Protein AF-A0A4P6X3S6-F1 (afdb_monomer_lite)

Structure (mmCIF, N/CA/C/O backbone):
data_AF-A0A4P6X3S6-F1
#
_entry.id   AF-A0A4P6X3S6-F1
#
loop_
_atom_site.group_PDB
_atom_site.id
_atom_site.type_symbol
_atom_site.label_atom_id
_atom_site.label_alt_id
_atom_site.label_comp_id
_atom_site.label_asym_id
_atom_site.label_entity_id
_atom_site.label_seq_id
_atom_site.pdbx_PDB_ins_code
_atom_site.Cartn_x
_atom_site.Cartn_y
_atom_site.Cartn_z
_atom_site.occupancy
_atom_site.B_iso_or_equiv
_atom_site.auth_seq_id
_atom_site.auth_comp_id
_atom_site.auth_asym_id
_atom_site.auth_atom_id
_atom_site.pdbx_PDB_model_num
ATOM 1 N N . MET A 1 1 ? 10.578 48.280 31.671 1.00 36.53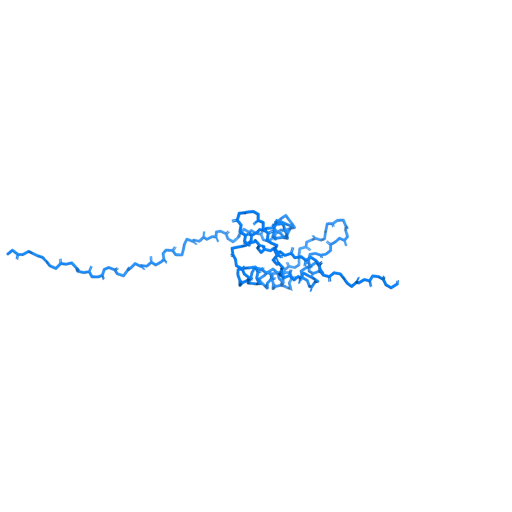 1 MET A N 1
ATOM 2 C CA . MET A 1 1 ? 10.431 46.845 32.006 1.00 36.53 1 MET A CA 1
ATOM 3 C C . MET A 1 1 ? 9.599 46.229 30.878 1.00 36.53 1 MET A C 1
ATOM 5 O O . MET A 1 1 ? 8.476 46.672 30.713 1.00 36.53 1 MET A O 1
ATOM 9 N N . ILE A 1 2 ? 10.225 45.650 29.837 1.00 44.31 2 ILE A N 1
ATOM 10 C CA . ILE A 1 2 ? 10.477 44.194 29.626 1.00 44.31 2 ILE A CA 1
ATOM 11 C C . ILE A 1 2 ? 9.141 43.414 29.653 1.00 44.31 2 ILE A C 1
ATOM 13 O O . ILE A 1 2 ? 8.474 43.468 30.673 1.00 44.31 2 ILE A O 1
ATOM 17 N N . ALA A 1 3 ? 8.670 42.669 28.646 1.00 39.09 3 ALA A N 1
ATOM 18 C CA . ALA A 1 3 ? 9.184 42.262 27.335 1.00 39.09 3 ALA A CA 1
ATOM 19 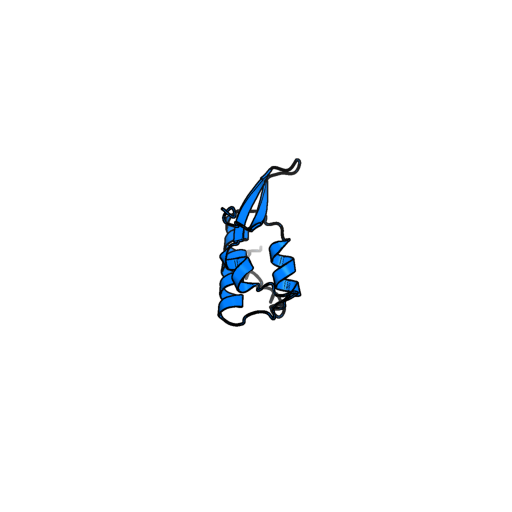C C . ALA A 1 3 ? 8.015 41.761 26.453 1.00 39.09 3 ALA A C 1
ATOM 21 O O . ALA A 1 3 ? 7.037 41.223 26.969 1.00 39.09 3 ALA A O 1
ATOM 22 N N . LEU A 1 4 ? 8.156 41.879 25.127 1.00 58.66 4 LEU A N 1
ATOM 23 C CA . LEU A 1 4 ? 7.484 40.991 24.170 1.00 58.66 4 LEU A CA 1
ATOM 24 C C . LEU A 1 4 ? 8.103 39.585 24.260 1.00 58.66 4 LEU A C 1
ATOM 26 O O . LEU A 1 4 ? 9.312 39.474 24.479 1.00 58.66 4 LEU A O 1
ATOM 30 N N . PRO A 1 5 ? 7.340 38.539 23.911 1.00 49.84 5 PRO A N 1
ATOM 31 C CA . PRO A 1 5 ? 7.926 37.514 23.061 1.00 49.84 5 PRO A CA 1
ATOM 32 C C . PRO A 1 5 ? 7.014 37.155 21.881 1.00 49.84 5 PRO A C 1
ATOM 34 O O . PRO A 1 5 ? 5.959 36.546 22.020 1.00 49.84 5 PRO A O 1
ATOM 37 N N . SER A 1 6 ? 7.469 37.583 20.705 1.00 51.16 6 SER A N 1
ATOM 38 C CA . SER A 1 6 ? 7.637 36.792 19.484 1.00 51.16 6 SER A CA 1
ATOM 39 C C . SER A 1 6 ? 6.921 35.434 19.430 1.00 51.16 6 SER A C 1
ATOM 41 O O . SER A 1 6 ? 7.384 34.456 20.017 1.00 51.16 6 SER A O 1
ATOM 43 N N . LEU A 1 7 ? 5.861 35.345 18.616 1.00 51.25 7 LEU A N 1
ATOM 44 C CA . LEU A 1 7 ? 5.377 34.071 18.080 1.00 51.25 7 LEU A CA 1
ATOM 45 C C . LEU A 1 7 ? 6.476 33.483 17.181 1.00 51.25 7 LEU A C 1
ATOM 47 O O . LEU A 1 7 ? 6.642 33.879 16.027 1.00 51.25 7 LEU A O 1
ATOM 51 N N . ALA A 1 8 ? 7.265 32.565 17.732 1.00 53.09 8 ALA A N 1
ATOM 52 C CA . ALA A 1 8 ? 8.220 31.785 16.968 1.00 53.09 8 ALA A CA 1
ATOM 53 C C . ALA A 1 8 ? 7.456 30.787 16.088 1.00 53.09 8 ALA A C 1
ATOM 55 O O . ALA A 1 8 ? 6.774 29.887 16.578 1.00 53.09 8 ALA A O 1
ATOM 56 N N . LEU A 1 9 ? 7.576 30.975 14.776 1.00 48.59 9 LEU A N 1
ATOM 57 C CA . LEU A 1 9 ? 7.173 30.033 13.744 1.00 48.59 9 LEU A CA 1
ATOM 58 C C . LEU A 1 9 ? 7.931 28.717 13.987 1.00 48.59 9 LEU A C 1
ATOM 60 O O . LEU A 1 9 ? 9.125 28.614 13.702 1.00 48.59 9 LEU A O 1
ATOM 64 N N . ALA A 1 10 ? 7.260 27.718 14.557 1.00 49.00 10 ALA A N 1
ATOM 65 C CA . ALA A 1 10 ? 7.807 26.375 14.650 1.00 49.00 10 ALA A CA 1
ATOM 66 C C . ALA A 1 10 ? 7.840 25.789 13.233 1.00 49.00 10 ALA A C 1
ATOM 68 O O . ALA A 1 10 ? 6.843 25.261 12.741 1.00 49.00 10 ALA A O 1
ATOM 69 N N . LEU A 1 11 ? 8.986 25.921 12.558 1.00 47.34 11 LEU A N 1
ATOM 70 C CA . LEU A 1 11 ? 9.308 25.090 11.407 1.00 47.34 11 LEU A CA 1
ATOM 71 C C . LEU A 1 11 ? 9.144 23.639 11.859 1.00 47.34 11 LEU A C 1
ATOM 73 O O . LEU A 1 11 ? 9.920 23.147 12.679 1.00 47.34 11 LEU A O 1
ATOM 77 N N . ALA A 1 12 ? 8.119 22.969 11.336 1.00 49.62 12 ALA A N 1
ATOM 78 C CA . ALA A 1 12 ? 8.022 21.527 11.388 1.00 49.62 12 ALA A CA 1
ATOM 79 C C . ALA A 1 12 ? 9.298 20.984 10.741 1.00 49.62 12 ALA A C 1
ATOM 81 O O . ALA A 1 12 ? 9.460 21.029 9.522 1.00 49.62 12 ALA A O 1
ATOM 82 N N . ALA A 1 13 ? 10.239 20.555 11.579 1.00 41.59 13 ALA A N 1
ATOM 83 C CA . ALA A 1 13 ? 11.436 19.871 11.151 1.00 41.59 13 ALA A CA 1
ATOM 84 C C . ALA A 1 13 ? 10.983 18.580 10.468 1.00 41.59 13 ALA A C 1
ATOM 86 O O . ALA A 1 13 ? 10.700 17.574 11.118 1.00 41.59 13 ALA A O 1
ATOM 87 N N . THR A 1 14 ? 10.870 18.628 9.143 1.00 41.09 14 THR A N 1
ATOM 88 C CA . THR A 1 14 ? 10.824 17.451 8.291 1.00 41.09 14 THR A CA 1
ATOM 89 C C . THR A 1 14 ? 12.170 16.771 8.460 1.00 41.09 14 THR A C 1
ATOM 91 O O . THR A 1 14 ? 13.133 17.074 7.754 1.00 41.09 14 THR A O 1
ATOM 94 N N . THR A 1 15 ? 12.272 15.907 9.467 1.00 40.62 15 THR A N 1
ATOM 95 C CA . THR A 1 15 ? 13.394 14.992 9.559 1.00 40.62 15 THR A CA 1
ATOM 96 C C . THR A 1 15 ? 13.442 14.241 8.232 1.00 40.62 15 THR A C 1
ATOM 98 O O . THR A 1 15 ? 12.403 13.761 7.764 1.00 40.62 15 THR A O 1
ATOM 101 N N . PRO A 1 16 ? 14.609 14.173 7.572 1.00 39.16 16 PRO A N 1
ATOM 102 C CA . PRO A 1 16 ? 14.758 13.319 6.418 1.00 39.16 16 PRO A CA 1
ATOM 103 C C . PRO A 1 16 ? 14.603 11.898 6.949 1.00 39.16 16 PRO A C 1
ATOM 105 O O . PRO A 1 16 ? 15.533 11.305 7.503 1.00 39.16 16 PRO A O 1
ATOM 108 N N . VAL A 1 17 ? 13.389 11.361 6.836 1.00 45.25 17 VAL A N 1
ATOM 109 C CA . VAL A 1 17 ? 13.172 9.925 6.887 1.00 45.25 17 VAL A CA 1
ATOM 110 C C . VAL A 1 17 ? 14.002 9.432 5.724 1.00 45.25 17 VAL A C 1
ATOM 112 O O . VAL A 1 17 ? 13.605 9.609 4.575 1.00 45.25 17 VAL A O 1
ATOM 115 N N . HIS A 1 18 ? 15.210 8.946 6.022 1.00 40.88 18 HIS A N 1
ATOM 116 C CA . HIS A 1 18 ? 16.065 8.286 5.053 1.00 40.88 18 HIS A CA 1
ATOM 117 C C . HIS A 1 18 ? 15.136 7.372 4.277 1.00 40.88 18 HIS A C 1
ATOM 119 O O . HIS A 1 18 ? 14.536 6.478 4.881 1.00 40.88 18 HIS A O 1
ATOM 125 N N . ALA A 1 19 ? 14.917 7.691 3.000 1.00 50.88 19 ALA A N 1
ATOM 126 C CA . ALA A 1 19 ? 14.035 6.931 2.142 1.00 50.88 19 ALA A CA 1
ATOM 127 C C . ALA A 1 19 ? 14.686 5.558 2.044 1.00 50.88 19 ALA A C 1
ATOM 129 O O . ALA A 1 19 ? 15.625 5.351 1.276 1.00 50.88 19 ALA A O 1
ATOM 130 N N . LYS A 1 20 ? 14.302 4.668 2.963 1.00 62.81 20 LYS A N 1
ATOM 131 C CA . LYS A 1 20 ? 14.898 3.351 3.098 1.00 62.81 20 LYS A CA 1
ATOM 132 C C . LYS A 1 20 ? 14.723 2.723 1.731 1.00 62.81 20 LYS A C 1
ATOM 134 O O . LYS A 1 20 ? 13.597 2.699 1.234 1.00 62.81 20 LYS A O 1
ATOM 139 N N . ALA A 1 21 ? 15.834 2.329 1.108 1.00 72.06 21 ALA A N 1
ATOM 140 C CA . ALA A 1 21 ? 15.806 1.814 -0.250 1.00 72.06 21 ALA A CA 1
ATOM 141 C C . ALA A 1 21 ? 14.687 0.774 -0.351 1.00 72.06 21 ALA A C 1
ATOM 143 O O . ALA A 1 21 ? 14.580 -0.116 0.502 1.00 72.06 21 ALA A O 1
ATOM 144 N N . TRP A 1 22 ? 13.812 0.950 -1.337 1.00 81.31 22 TRP A N 1
ATOM 145 C CA . TRP A 1 22 ? 12.703 0.038 -1.540 1.00 81.31 22 TRP A CA 1
ATOM 146 C C . TRP A 1 22 ? 13.281 -1.334 -1.897 1.00 81.31 22 TRP A C 1
ATOM 148 O O . TRP A 1 22 ? 14.005 -1.490 -2.879 1.00 81.31 22 TRP A O 1
ATOM 158 N N . THR A 1 23 ? 13.036 -2.314 -1.034 1.00 88.50 23 THR A N 1
ATOM 159 C CA . THR A 1 23 ? 13.535 -3.685 -1.146 1.00 88.50 23 THR A CA 1
ATOM 160 C C . THR A 1 23 ? 12.383 -4.671 -0.964 1.00 88.50 23 THR A C 1
ATOM 162 O O . THR A 1 23 ? 11.381 -4.334 -0.327 1.00 88.50 23 THR A O 1
ATOM 165 N N . PRO A 1 24 ? 12.546 -5.933 -1.399 1.00 88.00 24 PRO A N 1
ATOM 166 C CA . PRO A 1 24 ? 11.597 -6.997 -1.071 1.00 88.00 24 PRO A CA 1
ATOM 167 C C . PRO A 1 24 ? 11.276 -7.076 0.431 1.00 88.00 24 PRO A C 1
ATOM 169 O O . PRO A 1 24 ? 10.129 -7.267 0.826 1.00 88.00 24 PRO A O 1
ATOM 172 N N . HIS A 1 25 ? 12.277 -6.853 1.291 1.00 88.62 25 HIS A N 1
ATOM 173 C CA . HIS A 1 25 ? 12.088 -6.865 2.739 1.00 88.62 25 HIS A CA 1
ATOM 174 C C . HIS A 1 25 ? 11.219 -5.700 3.235 1.00 88.62 25 HIS A C 1
ATOM 176 O O . HIS A 1 25 ? 10.336 -5.915 4.062 1.00 88.62 25 HIS A O 1
ATOM 182 N N . SER A 1 26 ? 11.414 -4.475 2.730 1.00 89.81 26 SER A N 1
ATOM 183 C CA . SER A 1 26 ? 10.546 -3.348 3.103 1.00 89.81 26 SER A CA 1
ATOM 184 C C . SER A 1 26 ? 9.126 -3.512 2.561 1.00 89.81 26 SER A C 1
ATOM 186 O O . SER A 1 26 ? 8.174 -3.174 3.261 1.00 89.81 26 SER A O 1
ATOM 188 N N . ALA A 1 27 ? 8.976 -4.074 1.358 1.00 90.75 27 ALA A N 1
ATOM 189 C CA . ALA A 1 27 ? 7.672 -4.384 0.782 1.00 90.75 27 ALA A CA 1
ATOM 190 C C . ALA A 1 27 ? 6.916 -5.423 1.631 1.00 90.75 27 ALA A C 1
ATOM 192 O O . ALA A 1 27 ? 5.748 -5.220 1.959 1.00 90.75 27 ALA A O 1
ATOM 193 N N . ALA A 1 28 ? 7.591 -6.493 2.067 1.00 90.62 28 ALA A N 1
ATOM 194 C CA . ALA A 1 28 ? 7.022 -7.471 2.996 1.00 90.62 28 ALA A CA 1
ATOM 195 C C . ALA A 1 28 ? 6.656 -6.844 4.351 1.00 90.62 28 ALA A C 1
ATOM 197 O O . ALA A 1 28 ? 5.539 -7.025 4.829 1.00 90.62 28 ALA A O 1
ATOM 198 N N . ALA A 1 29 ? 7.558 -6.050 4.938 1.00 91.75 29 ALA A N 1
ATOM 199 C CA . ALA A 1 29 ? 7.313 -5.386 6.217 1.00 91.75 29 ALA A CA 1
ATOM 200 C C . ALA A 1 29 ? 6.081 -4.469 6.172 1.00 91.75 29 ALA A C 1
ATOM 202 O O . ALA A 1 29 ? 5.344 -4.373 7.152 1.00 91.75 29 ALA A O 1
ATOM 203 N N . LEU A 1 30 ? 5.826 -3.823 5.030 1.00 93.38 30 LEU A N 1
ATOM 204 C CA . LEU A 1 30 ? 4.639 -2.997 4.846 1.00 93.38 30 LEU A CA 1
ATOM 205 C C . LEU A 1 30 ? 3.342 -3.820 4.860 1.00 93.38 30 LEU A C 1
ATOM 207 O O . LEU A 1 30 ? 2.351 -3.381 5.442 1.00 93.38 30 LEU A O 1
ATOM 211 N N . LEU A 1 31 ? 3.343 -5.009 4.253 1.00 93.19 31 LEU A N 1
ATOM 212 C CA . LEU A 1 31 ? 2.183 -5.908 4.260 1.00 93.19 31 LEU A CA 1
ATOM 213 C C . LEU A 1 31 ? 1.817 -6.377 5.675 1.00 93.19 31 LEU A C 1
ATOM 215 O O . LEU A 1 31 ? 0.637 -6.560 5.973 1.00 93.19 31 LEU A O 1
ATOM 219 N N . ASP A 1 32 ? 2.810 -6.503 6.555 1.00 91.88 32 ASP A N 1
ATOM 220 C CA . ASP A 1 32 ? 2.618 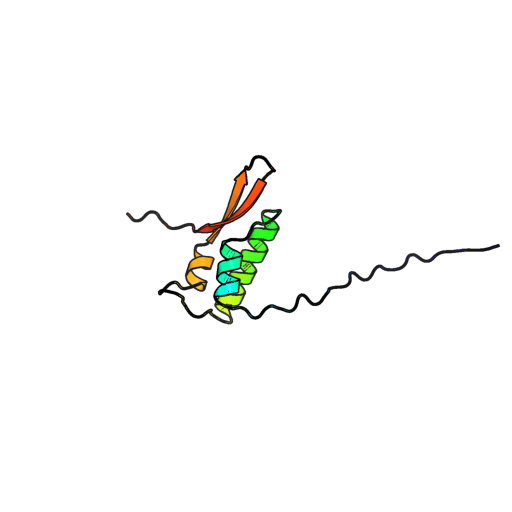-6.912 7.947 1.00 91.88 32 ASP A CA 1
ATOM 221 C C . ASP A 1 32 ? 2.355 -5.748 8.914 1.00 91.88 32 ASP A C 1
ATOM 223 O O . ASP A 1 32 ? 1.956 -5.976 10.067 1.00 91.88 32 ASP A O 1
ATOM 227 N N . ALA A 1 33 ? 2.523 -4.505 8.458 1.00 93.31 33 ALA A N 1
ATOM 228 C CA . ALA A 1 33 ? 2.405 -3.314 9.284 1.00 93.31 33 ALA A CA 1
ATOM 229 C C . ALA A 1 33 ? 0.996 -3.122 9.879 1.00 93.31 33 ALA A C 1
ATOM 231 O O . ALA A 1 33 ? -0.013 -3.692 9.448 1.00 93.31 33 ALA A O 1
ATOM 232 N N . SER A 1 34 ? 0.946 -2.301 10.926 1.00 94.31 34 SER A N 1
ATOM 233 C CA . SER A 1 34 ? -0.285 -1.838 11.562 1.00 94.31 34 SER A CA 1
ATOM 234 C C . SER A 1 34 ? -0.327 -0.319 11.513 1.00 94.31 34 SER A C 1
ATOM 236 O O . SER A 1 34 ? 0.683 0.338 11.760 1.00 94.31 34 SER A O 1
ATOM 238 N N . PHE A 1 35 ? -1.497 0.226 11.206 1.00 93.56 35 PHE A N 1
ATOM 239 C CA . PHE A 1 35 ? -1.703 1.650 10.987 1.00 93.56 35 PHE A CA 1
ATOM 240 C C . PHE A 1 35 ? -2.721 2.208 11.990 1.00 93.56 35 PHE A C 1
ATOM 242 O O . PHE A 1 35 ? -3.661 1.498 12.371 1.00 93.56 35 PHE A O 1
ATOM 249 N N . PRO A 1 36 ? -2.558 3.476 12.408 1.00 91.12 36 PRO A N 1
ATOM 250 C CA . PRO A 1 36 ? -3.443 4.111 13.384 1.00 91.12 36 PRO A CA 1
ATOM 251 C C . PRO A 1 36 ? -4.804 4.509 12.794 1.00 91.12 36 PRO A C 1
ATOM 253 O O . PRO A 1 36 ? -5.760 4.698 13.538 1.00 91.12 36 PRO A O 1
ATOM 256 N N . SER A 1 37 ? -4.911 4.640 11.469 1.00 94.38 37 SER A N 1
ATOM 257 C CA . SER A 1 37 ? -6.137 5.050 10.783 1.00 94.38 37 SER A CA 1
ATOM 258 C C . SER A 1 37 ? -6.256 4.415 9.398 1.00 94.38 37 SER A C 1
ATOM 260 O O . SER A 1 37 ? -5.269 3.943 8.824 1.00 94.38 37 SER A O 1
ATOM 262 N N . GLU A 1 38 ? -7.472 4.440 8.850 1.00 95.62 38 GLU A N 1
ATOM 263 C CA . GLU A 1 38 ? -7.754 4.020 7.476 1.00 95.62 38 GLU A CA 1
ATOM 264 C C . GLU A 1 38 ? -6.925 4.816 6.470 1.00 95.62 38 GLU A C 1
ATOM 266 O O . GLU A 1 38 ? -6.244 4.231 5.633 1.00 95.62 38 GLU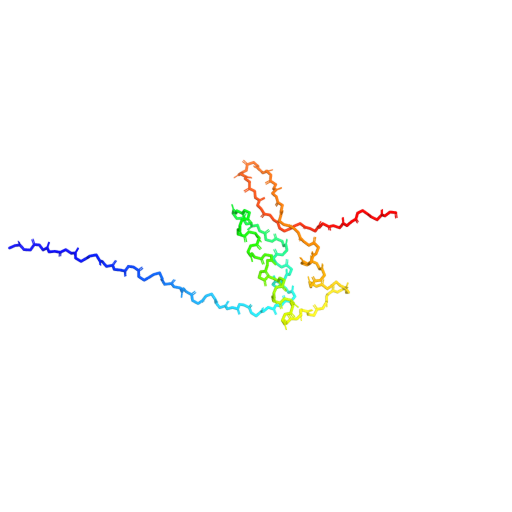 A O 1
ATOM 271 N N . GLN A 1 39 ? -6.912 6.146 6.612 1.00 96.62 39 GLN A N 1
ATOM 272 C CA . GLN A 1 39 ? -6.170 7.041 5.729 1.00 96.62 39 GLN A CA 1
ATOM 273 C C . GLN A 1 39 ? -4.668 6.736 5.746 1.00 96.62 39 GLN A C 1
ATOM 275 O O . GLN A 1 39 ? -4.049 6.686 4.689 1.00 96.62 39 GLN A O 1
ATOM 280 N N . ALA A 1 40 ? -4.079 6.473 6.919 1.00 94.56 40 ALA A N 1
ATOM 281 C CA . ALA A 1 40 ? -2.664 6.119 7.014 1.00 94.56 40 ALA A CA 1
ATOM 282 C C . ALA A 1 40 ? -2.356 4.788 6.309 1.00 94.56 40 ALA A C 1
ATOM 284 O O . ALA A 1 40 ? -1.352 4.685 5.606 1.00 94.56 40 ALA A O 1
ATOM 285 N N . CYS A 1 41 ? -3.232 3.789 6.458 1.00 96.69 41 CYS A N 1
ATOM 286 C CA . CYS A 1 41 ? -3.114 2.530 5.726 1.00 96.69 41 CYS A CA 1
ATOM 287 C C . CYS A 1 41 ? -3.223 2.753 4.211 1.00 96.69 41 CYS A C 1
ATOM 289 O O . CYS A 1 41 ? -2.401 2.238 3.452 1.00 96.69 41 CYS A O 1
ATOM 291 N N . GLN A 1 42 ? -4.217 3.531 3.772 1.00 97.25 42 GLN A N 1
ATOM 292 C CA . GLN A 1 42 ? -4.505 3.735 2.356 1.00 97.25 42 GLN A CA 1
ATOM 293 C C . GLN A 1 42 ? -3.374 4.500 1.664 1.00 97.25 42 GLN A C 1
ATOM 295 O O . GLN A 1 42 ? -2.866 4.035 0.648 1.00 97.25 42 GLN A O 1
ATOM 300 N N . THR A 1 43 ? -2.887 5.584 2.273 1.00 97.00 43 THR A N 1
ATOM 301 C CA . THR A 1 43 ? -1.716 6.326 1.784 1.00 97.00 43 THR A CA 1
ATOM 302 C C . THR A 1 43 ? -0.493 5.420 1.658 1.00 97.00 43 THR A C 1
ATOM 304 O O . THR A 1 43 ? 0.221 5.481 0.661 1.00 97.00 43 THR A O 1
ATOM 307 N N . ALA A 1 44 ? -0.244 4.550 2.640 1.00 95.38 44 ALA A N 1
ATOM 308 C CA . ALA A 1 44 ? 0.897 3.644 2.589 1.00 95.38 44 ALA A CA 1
ATOM 309 C C . ALA A 1 44 ? 0.759 2.594 1.471 1.00 95.38 44 ALA A C 1
ATOM 311 O O . ALA A 1 44 ? 1.734 2.292 0.782 1.00 95.38 44 ALA A O 1
ATOM 312 N N . LEU A 1 45 ? -0.453 2.072 1.260 1.00 96.50 45 LEU A N 1
ATOM 313 C CA . LEU A 1 45 ? -0.756 1.138 0.178 1.00 96.50 45 LEU A CA 1
ATOM 314 C C . LEU A 1 45 ? -0.611 1.790 -1.207 1.00 96.50 45 LEU A C 1
ATOM 316 O O . LEU A 1 45 ? -0.059 1.169 -2.114 1.00 96.50 45 LEU A O 1
ATOM 320 N N . ASP A 1 46 ? -1.064 3.030 -1.374 1.00 96.75 46 ASP A N 1
ATOM 321 C CA . ASP A 1 46 ? -0.953 3.748 -2.647 1.00 96.75 46 ASP A CA 1
ATOM 322 C C . ASP A 1 46 ? 0.495 4.126 -2.965 1.00 96.75 46 ASP A C 1
ATOM 324 O O . ASP A 1 46 ? 0.954 3.884 -4.082 1.00 96.75 46 ASP A O 1
ATOM 328 N N . SER A 1 47 ? 1.262 4.579 -1.971 1.00 94.75 47 SER A N 1
ATOM 329 C CA . SER A 1 47 ? 2.706 4.790 -2.124 1.00 94.75 47 SER A CA 1
ATOM 330 C C . SER A 1 47 ? 3.433 3.505 -2.527 1.00 94.75 47 SER A C 1
ATOM 332 O O . SER A 1 47 ? 4.302 3.537 -3.393 1.00 94.75 47 SER A O 1
ATOM 334 N N . ALA A 1 48 ? 3.069 2.354 -1.953 1.00 94.44 48 ALA A N 1
ATOM 335 C CA . ALA A 1 48 ? 3.670 1.071 -2.319 1.00 94.44 48 ALA A CA 1
ATOM 336 C C . ALA A 1 48 ? 3.357 0.652 -3.758 1.00 94.44 48 ALA A C 1
ATOM 338 O O . ALA A 1 48 ? 4.235 0.154 -4.460 1.00 94.44 48 ALA A O 1
ATOM 339 N N . ARG A 1 49 ? 2.118 0.873 -4.214 1.00 95.62 49 ARG A N 1
ATOM 340 C CA . ARG A 1 49 ? 1.728 0.630 -5.611 1.00 95.62 49 ARG A CA 1
ATOM 341 C C . ARG A 1 49 ? 2.519 1.508 -6.564 1.00 95.62 49 ARG A C 1
ATOM 343 O O . ARG A 1 49 ? 2.981 1.012 -7.586 1.00 95.62 49 ARG A O 1
ATOM 350 N N . GLU A 1 50 ? 2.690 2.780 -6.223 1.00 94.69 50 GLU A N 1
ATOM 351 C CA . GLU A 1 50 ? 3.467 3.709 -7.036 1.00 94.69 50 GLU A CA 1
ATOM 352 C C . GLU A 1 50 ? 4.947 3.314 -7.079 1.00 94.69 50 GLU A C 1
ATOM 354 O O . GLU A 1 50 ? 5.539 3.256 -8.156 1.00 94.69 50 GLU A O 1
ATOM 359 N N . HIS A 1 51 ? 5.530 2.934 -5.939 1.00 91.06 51 HIS A N 1
ATOM 360 C CA . HIS A 1 51 ? 6.895 2.413 -5.891 1.00 91.06 51 HIS A CA 1
ATOM 361 C C . HIS A 1 51 ? 7.069 1.161 -6.753 1.00 91.06 51 HIS A C 1
ATOM 363 O O . HIS A 1 51 ? 7.981 1.127 -7.573 1.00 91.06 51 HIS A O 1
ATOM 369 N N . GLU A 1 52 ? 6.191 0.163 -6.629 1.00 91.81 52 GLU A N 1
ATOM 370 C CA . GLU A 1 52 ? 6.257 -1.049 -7.457 1.00 91.81 52 GLU A CA 1
ATOM 371 C C . GLU A 1 52 ? 5.983 -0.783 -8.944 1.00 91.81 52 GLU A C 1
ATOM 373 O O . GLU A 1 52 ? 6.462 -1.535 -9.790 1.00 91.81 52 GLU A O 1
ATOM 378 N N . ARG A 1 53 ? 5.230 0.272 -9.285 1.00 92.00 53 ARG A N 1
ATOM 379 C CA . ARG A 1 53 ? 4.999 0.699 -10.673 1.00 92.00 53 ARG A CA 1
ATOM 380 C C . ARG A 1 53 ? 6.258 1.298 -11.297 1.00 92.00 53 ARG A C 1
ATOM 382 O O . ARG A 1 53 ? 6.534 1.032 -12.463 1.00 92.00 53 ARG A O 1
ATOM 389 N N . LEU A 1 54 ? 6.985 2.124 -10.544 1.00 89.81 54 LEU A N 1
ATOM 390 C CA . LEU A 1 54 ? 8.187 2.818 -11.017 1.00 89.81 54 LEU A CA 1
ATOM 391 C C . LEU A 1 54 ? 9.433 1.926 -10.963 1.00 89.81 54 LEU A C 1
ATOM 393 O O . LEU A 1 54 ? 10.214 1.891 -11.911 1.00 89.81 54 LEU A O 1
ATOM 397 N N . THR A 1 55 ? 9.597 1.193 -9.864 1.00 87.50 55 THR A N 1
ATOM 398 C CA . THR A 1 55 ? 10.763 0.354 -9.581 1.00 87.50 55 THR A CA 1
ATOM 399 C C . THR A 1 55 ? 10.295 -0.971 -8.969 1.00 87.50 55 THR A C 1
ATOM 401 O O . THR A 1 55 ? 10.281 -1.115 -7.743 1.00 87.50 55 THR A O 1
ATOM 404 N N . PRO A 1 56 ? 9.906 -1.955 -9.799 1.00 86.31 56 PRO A N 1
ATOM 405 C CA . PRO A 1 56 ? 9.401 -3.236 -9.318 1.00 86.31 56 PRO A CA 1
ATOM 406 C C . PRO A 1 56 ? 10.419 -3.961 -8.432 1.00 86.31 56 PRO A C 1
ATOM 408 O O . PRO A 1 56 ? 11.589 -4.113 -8.803 1.00 86.31 56 PRO A O 1
ATOM 411 N N . SER A 1 57 ? 9.976 -4.462 -7.279 1.00 88.00 57 SER A N 1
ATOM 412 C CA . SER A 1 57 ? 10.823 -5.307 -6.434 1.00 88.00 57 SER A CA 1
ATOM 413 C C . SER A 1 57 ? 11.098 -6.646 -7.113 1.00 88.00 57 SER A C 1
ATOM 415 O O . SER A 1 57 ? 10.240 -7.208 -7.799 1.00 88.00 57 SER A O 1
ATOM 417 N N . LYS A 1 58 ? 12.281 -7.222 -6.858 1.00 88.12 58 LYS A N 1
ATOM 418 C CA . LYS A 1 58 ? 12.555 -8.609 -7.255 1.00 88.12 58 LYS A CA 1
ATOM 419 C C . LYS A 1 58 ? 11.518 -9.540 -6.606 1.00 88.12 58 LYS A C 1
ATOM 421 O O . LYS A 1 58 ? 11.286 -9.416 -5.400 1.00 88.12 58 LYS A O 1
ATOM 426 N N . PRO A 1 59 ? 10.910 -10.463 -7.370 1.00 87.62 59 PRO A N 1
ATOM 427 C CA . PRO A 1 59 ? 9.986 -11.433 -6.805 1.00 87.62 59 PRO A CA 1
ATOM 428 C C . PRO A 1 59 ? 10.712 -12.365 -5.828 1.00 87.62 59 PRO A C 1
ATOM 430 O O . PRO A 1 59 ? 11.897 -12.664 -5.994 1.00 87.62 59 PRO A O 1
ATOM 433 N N . VAL A 1 60 ? 9.986 -12.834 -4.816 1.00 86.25 60 VAL A N 1
ATOM 434 C CA . VAL A 1 60 ? 10.472 -13.797 -3.816 1.00 86.25 60 VAL A CA 1
ATOM 435 C C . VAL A 1 60 ? 9.561 -15.018 -3.874 1.00 86.25 60 VAL A C 1
ATOM 437 O O . VAL A 1 60 ? 8.352 -14.870 -3.732 1.00 86.25 60 VAL A O 1
ATOM 440 N N . HIS A 1 61 ? 10.116 -16.212 -4.108 1.00 86.69 61 HIS A N 1
ATOM 441 C CA . HIS A 1 61 ? 9.341 -17.454 -4.292 1.00 86.69 61 HIS A CA 1
ATOM 442 C C . HIS A 1 61 ? 8.197 -17.313 -5.320 1.00 86.69 61 HIS A C 1
ATOM 444 O O . HIS A 1 61 ? 7.057 -17.672 -5.040 1.00 86.69 61 HIS A O 1
ATOM 450 N N . ASP A 1 62 ? 8.488 -16.712 -6.479 1.00 84.00 62 ASP A N 1
ATOM 451 C CA . ASP A 1 62 ? 7.522 -16.422 -7.556 1.00 84.00 62 ASP A CA 1
ATOM 452 C C . ASP A 1 62 ? 6.351 -15.492 -7.169 1.00 84.00 62 ASP A C 1
ATOM 454 O O . ASP A 1 62 ? 5.408 -15.293 -7.941 1.00 84.00 62 ASP A O 1
ATOM 458 N N . LEU A 1 63 ? 6.419 -14.842 -6.001 1.00 84.44 63 LEU A N 1
ATOM 459 C CA . LEU A 1 63 ? 5.460 -13.826 -5.575 1.00 84.44 63 LEU A CA 1
ATOM 460 C C . LEU A 1 63 ? 5.939 -12.431 -5.987 1.00 84.44 63 LEU A C 1
ATOM 462 O O . LEU A 1 63 ? 6.971 -11.937 -5.533 1.00 84.44 63 LEU A O 1
ATOM 466 N N . SER A 1 64 ? 5.150 -11.776 -6.838 1.00 91.44 64 SER A N 1
ATOM 467 C CA . SER A 1 64 ? 5.353 -10.380 -7.238 1.00 91.44 64 SER A CA 1
ATOM 468 C C . SER A 1 64 ? 4.691 -9.425 -6.243 1.00 91.44 64 SER A C 1
ATOM 470 O O . SER A 1 64 ? 3.474 -9.479 -6.050 1.00 91.44 64 SER A O 1
ATOM 472 N N . TYR A 1 65 ? 5.466 -8.502 -5.667 1.00 92.38 65 TYR A N 1
ATOM 473 C CA . TYR A 1 65 ? 4.943 -7.468 -4.769 1.00 92.38 65 TYR A CA 1
ATOM 474 C C . TYR A 1 65 ? 3.973 -6.518 -5.469 1.00 92.38 65 TYR A C 1
ATOM 476 O O . TYR A 1 65 ? 2.917 -6.230 -4.908 1.00 92.38 65 TYR A O 1
ATOM 484 N N . ALA A 1 66 ? 4.240 -6.131 -6.719 1.00 93.00 66 ALA A N 1
ATOM 485 C CA . ALA A 1 66 ? 3.282 -5.393 -7.541 1.00 93.00 66 ALA A CA 1
ATOM 486 C C . ALA A 1 66 ? 1.903 -6.083 -7.585 1.00 93.00 66 ALA A C 1
ATOM 488 O O . ALA A 1 66 ? 0.869 -5.448 -7.362 1.00 93.00 66 ALA A O 1
ATOM 489 N N . ARG A 1 67 ? 1.871 -7.411 -7.790 1.00 92.12 67 ARG A N 1
ATOM 490 C CA . ARG A 1 67 ? 0.619 -8.186 -7.782 1.00 92.12 67 ARG A CA 1
ATOM 491 C C . ARG A 1 67 ? -0.014 -8.246 -6.391 1.00 92.12 67 ARG A C 1
ATOM 493 O O . ARG A 1 67 ? -1.234 -8.129 -6.289 1.00 92.12 67 ARG A O 1
ATOM 500 N N . LEU A 1 68 ? 0.788 -8.408 -5.338 1.00 93.38 68 LEU A N 1
ATOM 501 C CA . LEU A 1 68 ? 0.301 -8.396 -3.956 1.00 93.38 68 LEU A CA 1
ATOM 502 C C . LEU A 1 68 ? -0.374 -7.053 -3.623 1.00 93.38 68 LEU A C 1
ATOM 504 O O . LEU A 1 68 ? -1.527 -7.041 -3.197 1.00 93.38 68 LEU A O 1
ATOM 508 N N . PHE A 1 69 ? 0.272 -5.916 -3.892 1.00 94.94 69 PHE A N 1
ATOM 509 C CA . PHE A 1 69 ? -0.299 -4.594 -3.602 1.00 94.94 69 PHE A CA 1
ATOM 510 C C . PHE A 1 69 ? -1.490 -4.220 -4.500 1.00 94.94 69 PHE A C 1
ATOM 512 O O . PHE A 1 69 ? -2.388 -3.491 -4.065 1.00 94.94 69 PHE A O 1
ATOM 519 N N . ALA A 1 70 ? -1.561 -4.740 -5.729 1.00 93.62 70 ALA A N 1
ATOM 520 C CA . ALA A 1 70 ? -2.736 -4.565 -6.585 1.00 93.62 70 ALA A CA 1
ATOM 521 C C . ALA A 1 70 ? -3.996 -5.211 -5.971 1.00 93.62 70 ALA A C 1
ATOM 523 O O . ALA A 1 70 ? -5.091 -4.637 -6.014 1.00 93.62 70 ALA A O 1
ATOM 524 N N . GLN A 1 71 ? -3.834 -6.382 -5.347 1.00 94.19 71 GLN A N 1
ATOM 525 C CA . GLN A 1 71 ? -4.926 -7.142 -4.719 1.00 94.19 71 GLN A CA 1
ATOM 526 C C . GLN A 1 71 ? -5.143 -6.797 -3.245 1.00 94.19 71 GLN A C 1
ATOM 528 O O . GLN A 1 71 ? -6.149 -7.168 -2.643 1.00 94.19 71 GLN A O 1
ATOM 533 N N . ALA A 1 72 ? -4.217 -6.056 -2.657 1.00 94.88 72 ALA A N 1
ATOM 534 C CA . ALA A 1 72 ? -4.326 -5.571 -1.303 1.00 94.88 72 ALA A CA 1
ATOM 535 C C . ALA A 1 72 ? -5.422 -4.503 -1.148 1.00 94.88 72 ALA A C 1
ATOM 537 O O . ALA A 1 72 ? -5.665 -3.681 -2.041 1.00 94.88 72 ALA A O 1
ATOM 538 N N . ARG A 1 73 ? -6.065 -4.494 0.018 1.00 95.69 73 ARG A N 1
ATOM 539 C CA . ARG A 1 73 ? -7.008 -3.469 0.481 1.00 95.69 73 ARG A CA 1
ATOM 540 C C . ARG A 1 73 ? -6.728 -3.156 1.946 1.00 95.69 73 ARG A C 1
ATOM 542 O O . ARG A 1 73 ? -6.254 -4.023 2.681 1.00 95.69 73 ARG A O 1
ATOM 549 N N . CYS A 1 74 ? -7.033 -1.941 2.379 1.00 95.06 74 CYS A N 1
ATOM 550 C CA . CYS A 1 74 ? -7.024 -1.623 3.800 1.00 95.06 74 CYS A CA 1
ATOM 551 C C . CYS A 1 74 ? -8.249 -2.229 4.480 1.00 95.06 74 CYS A C 1
ATOM 553 O O . CYS A 1 74 ? -9.365 -2.140 3.974 1.00 95.06 74 CYS A O 1
ATOM 555 N N . GLY A 1 75 ? -8.025 -2.887 5.613 1.00 93.62 75 GLY A N 1
ATOM 556 C CA . GLY A 1 75 ? -9.080 -3.478 6.421 1.00 93.62 75 GLY A CA 1
ATOM 557 C C . GLY A 1 75 ? -8.819 -3.247 7.899 1.00 93.62 75 GLY A C 1
ATOM 558 O O . GLY A 1 75 ? -7.672 -3.264 8.355 1.00 93.62 75 GLY A O 1
ATOM 559 N N . SER A 1 76 ? -9.891 -3.046 8.654 1.00 92.00 76 SER A N 1
ATOM 560 C CA . SER A 1 76 ? -9.832 -2.880 10.098 1.00 92.00 76 SER A CA 1
ATOM 561 C C . SER A 1 76 ? -10.060 -4.210 10.818 1.00 92.00 76 SER A C 1
ATOM 563 O O . SER A 1 76 ? -10.718 -5.129 10.324 1.00 92.00 76 SER A O 1
ATOM 565 N N . ALA A 1 77 ? -9.478 -4.334 12.004 1.00 82.81 77 ALA A N 1
ATOM 566 C CA . ALA A 1 77 ? -9.823 -5.368 12.965 1.00 82.81 77 ALA A CA 1
ATOM 567 C C . ALA A 1 77 ? -9.977 -4.722 14.342 1.00 82.81 77 ALA A C 1
ATOM 569 O O . ALA A 1 77 ? -9.091 -3.992 14.794 1.00 82.81 77 ALA A O 1
ATOM 570 N N . VAL A 1 78 ? -11.089 -5.010 15.017 1.00 83.19 78 VAL A N 1
ATOM 571 C CA . VAL A 1 78 ? -11.293 -4.599 16.408 1.00 83.19 78 VAL A CA 1
ATOM 572 C C . VAL A 1 78 ? -10.474 -5.526 17.302 1.00 83.19 78 VAL A C 1
ATOM 574 O O . VAL A 1 78 ? -10.634 -6.747 17.263 1.00 83.19 78 VAL A O 1
ATOM 577 N N . ARG A 1 79 ? -9.570 -4.958 18.099 1.00 77.88 79 ARG A N 1
ATOM 578 C CA . ARG A 1 79 ? -8.835 -5.665 19.154 1.00 77.88 79 ARG A CA 1
ATOM 579 C C . ARG A 1 79 ? -9.231 -5.110 20.518 1.00 77.88 79 ARG A C 1
ATOM 581 O O . ARG A 1 79 ? -9.790 -4.023 20.615 1.00 77.88 79 ARG A O 1
ATOM 588 N N . LYS A 1 80 ? -8.883 -5.833 21.588 1.00 78.44 80 LYS A N 1
ATOM 589 C CA . LYS A 1 80 ? -9.125 -5.393 22.977 1.00 78.44 80 LYS A CA 1
ATOM 590 C C . LYS A 1 80 ? -8.549 -3.999 23.284 1.00 78.44 80 LYS A C 1
ATOM 592 O O . LYS A 1 80 ? -9.053 -3.323 24.166 1.00 78.44 80 LYS A O 1
ATOM 597 N N . THR A 1 81 ? -7.511 -3.584 22.559 1.00 78.44 81 THR A N 1
ATOM 598 C CA . THR A 1 81 ? -6.799 -2.309 22.731 1.00 78.44 81 THR A CA 1
ATOM 599 C C . THR A 1 81 ? -7.243 -1.210 21.757 1.00 78.44 81 THR A C 1
ATOM 601 O O . THR A 1 81 ? -6.640 -0.143 21.754 1.00 78.44 81 THR A O 1
ATOM 604 N N . GLY A 1 82 ? -8.250 -1.456 20.909 1.00 84.88 82 GLY A N 1
ATOM 605 C CA . GLY A 1 82 ? -8.749 -0.496 19.918 1.00 84.88 82 GLY A CA 1
ATOM 606 C C . GLY A 1 82 ? -8.848 -1.057 18.497 1.00 84.88 82 GLY A C 1
ATOM 607 O O . GLY A 1 82 ? -8.644 -2.249 18.250 1.00 84.88 82 GLY A O 1
ATOM 608 N N . ILE A 1 83 ? -9.182 -0.181 17.548 1.00 88.12 83 ILE A N 1
ATOM 609 C CA . ILE A 1 83 ? -9.234 -0.507 16.118 1.00 88.12 83 ILE A CA 1
ATOM 610 C C . ILE A 1 83 ? -7.816 -0.443 15.552 1.00 88.12 83 ILE A C 1
ATOM 612 O O . ILE A 1 83 ? -7.125 0.558 15.71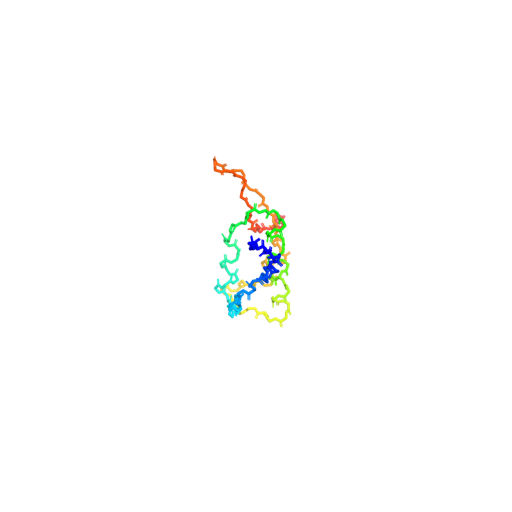7 1.00 88.12 83 ILE A O 1
ATOM 616 N N . VAL A 1 84 ? -7.396 -1.499 14.858 1.00 91.44 84 VAL A N 1
ATOM 617 C CA . VAL A 1 84 ? -6.119 -1.527 14.135 1.00 91.44 84 VAL A CA 1
ATOM 618 C C . VAL A 1 84 ? -6.390 -1.706 12.649 1.00 91.44 84 VAL A C 1
ATOM 620 O O . VAL A 1 84 ? -7.132 -2.611 12.256 1.00 91.44 84 VAL A O 1
ATOM 623 N N . TRP A 1 85 ? -5.758 -0.872 11.828 1.00 93.75 85 TRP A N 1
ATOM 624 C CA . TRP A 1 85 ? -5.828 -0.954 10.372 1.00 93.75 85 TRP A CA 1
ATOM 625 C C . TRP A 1 85 ? -4.630 -1.715 9.827 1.00 93.75 85 TRP A C 1
ATOM 627 O O . TRP A 1 85 ? -3.505 -1.521 10.285 1.00 93.75 85 TRP A O 1
ATOM 637 N N . ARG A 1 86 ? -4.862 -2.610 8.868 1.00 94.88 86 ARG A N 1
ATOM 638 C CA . ARG A 1 86 ? -3.812 -3.416 8.234 1.00 94.88 86 ARG A CA 1
ATOM 639 C C . ARG A 1 86 ? -4.102 -3.583 6.754 1.00 94.88 86 ARG A C 1
ATOM 641 O O . ARG A 1 86 ? -5.258 -3.547 6.328 1.00 94.88 86 ARG A O 1
ATOM 648 N N . ILE A 1 87 ? -3.052 -3.841 5.990 1.00 95.81 87 ILE A N 1
ATOM 649 C CA . ILE A 1 87 ? -3.183 -4.247 4.599 1.00 95.81 87 ILE A CA 1
ATOM 650 C C . ILE A 1 87 ? -3.607 -5.722 4.573 1.00 95.81 87 ILE A C 1
ATOM 652 O O . ILE A 1 87 ? -2.988 -6.584 5.194 1.00 95.81 87 ILE A O 1
ATOM 656 N N . ARG A 1 88 ? -4.711 -6.022 3.892 1.00 92.75 88 ARG A N 1
ATOM 657 C CA . ARG A 1 88 ? -5.264 -7.371 3.739 1.00 92.75 88 ARG A CA 1
ATOM 658 C C . ARG A 1 88 ? -5.273 -7.742 2.268 1.00 92.75 88 ARG A C 1
ATOM 660 O O . ARG A 1 88 ? -5.675 -6.944 1.426 1.00 92.75 88 ARG A O 1
ATOM 667 N N . MET A 1 89 ? -4.871 -8.969 1.964 1.00 91.81 89 MET A N 1
ATOM 668 C CA . MET A 1 89 ? -4.996 -9.493 0.611 1.00 91.81 89 MET A CA 1
ATOM 669 C C . MET A 1 89 ? -6.452 -9.836 0.319 1.00 91.81 89 MET A C 1
ATOM 671 O O . MET A 1 89 ? -7.051 -10.646 1.028 1.00 91.81 89 MET A O 1
ATOM 675 N N . HIS A 1 90 ? -7.008 -9.237 -0.728 1.00 87.38 90 HIS A N 1
ATOM 676 C CA . HIS A 1 90 ? -8.348 -9.539 -1.201 1.00 87.38 90 HIS A CA 1
ATOM 677 C C . HIS A 1 90 ? -8.257 -10.408 -2.458 1.00 87.38 90 HIS A C 1
ATOM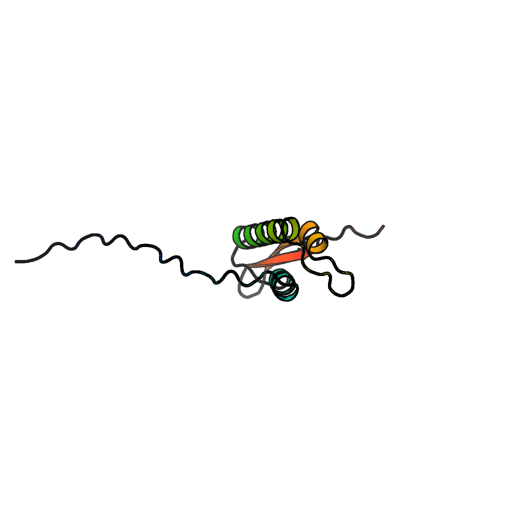 679 O O . HIS A 1 90 ? -8.283 -9.915 -3.587 1.00 87.38 90 HIS A O 1
ATOM 685 N N . TRP A 1 91 ? -8.129 -11.718 -2.253 1.00 77.81 91 TRP A N 1
ATOM 686 C CA . TRP A 1 91 ? -8.133 -12.690 -3.344 1.00 77.81 91 TRP A CA 1
ATOM 687 C C . TRP A 1 91 ? -9.576 -12.996 -3.764 1.00 77.81 91 TRP A C 1
ATOM 689 O O . TRP A 1 91 ? -10.419 -13.222 -2.890 1.00 77.81 91 TRP A O 1
ATOM 699 N N . PRO A 1 92 ? -9.886 -13.059 -5.070 1.00 73.50 92 PRO A N 1
ATOM 700 C CA . PRO A 1 92 ? -11.146 -13.647 -5.503 1.00 73.50 92 PRO A CA 1
ATOM 701 C C . PRO A 1 92 ? -11.215 -15.096 -5.001 1.00 73.50 92 PRO A C 1
ATOM 703 O O . PRO A 1 92 ? -10.210 -15.816 -5.020 1.00 73.50 92 PRO A O 1
ATOM 706 N N . ARG A 1 93 ? -12.393 -15.534 -4.535 1.00 71.81 93 ARG A N 1
ATOM 707 C CA . ARG A 1 93 ? -12.617 -16.960 -4.261 1.00 71.81 93 ARG A CA 1
ATOM 708 C C . ARG A 1 93 ? -12.314 -17.724 -5.549 1.00 71.81 93 ARG A C 1
ATOM 710 O O . ARG A 1 93 ? -12.830 -17.361 -6.603 1.00 71.81 93 ARG A O 1
ATOM 717 N N . ARG A 1 94 ? -11.451 -18.741 -5.470 1.00 65.44 94 ARG A N 1
ATOM 718 C CA . ARG A 1 94 ? -11.270 -19.671 -6.591 1.00 65.44 94 ARG A CA 1
ATOM 719 C C . ARG A 1 94 ? -12.611 -20.386 -6.779 1.00 65.44 94 ARG A C 1
ATOM 721 O O . ARG A 1 94 ? -13.133 -20.908 -5.794 1.00 65.44 94 ARG A O 1
ATOM 728 N N . ALA A 1 95 ? -13.180 -20.273 -7.978 1.00 49.19 95 ALA A N 1
ATOM 729 C CA . ALA A 1 95 ? -14.369 -21.013 -8.391 1.00 49.19 95 ALA A CA 1
ATOM 730 C C . ALA A 1 95 ? -14.039 -22.499 -8.560 1.00 49.19 95 ALA A C 1
ATOM 732 O O . ALA A 1 95 ? -12.862 -22.792 -8.883 1.00 49.19 95 ALA A O 1
#

Foldseek 3Di:
DDDDDDPDDPDPPPDPPPPPPDEPVVLVVQQVDKDPDQVRNVVSLVVQLVCCVVPWYDDDPPDTSNVQSVQWDWDWDQDPVGIIIHIDGRDDPDD

Secondary structure (DSSP, 8-state):
-------------------PPP-HHHHHHHHH--BSSHHHHHHHHHHHHHHHHHSPPPPBTTB-HHHHHHHEEEEEEEETTEEEEEEEE-PPPP-

pLDDT: mean 80.34, std 18.88, range [36.53, 97.25]

Radius of gyration: 19.44 Å; chains: 1; bounding box: 30×68×43 Å

Sequence (95 aa):
MIALPSLALALAATTPVHAKAWTPHSAAALLDASFPSEQACQTALDSAREHERLTPSKPVHDLSYARLFAQARCGSAVRKTGIVWRIRMHWPRRA